Protein AF-A0A358STZ3-F1 (afdb_monomer_lite)

Foldseek 3Di:
DDPVVVVVVVVVVVVVVVVVVCVVCVPVVCVLVVVLVVVLCCCCPVVQVVDPPDPDRPSVVCVVVSVVVSVVSVVVVVVVVVVVVVVD

pLDDT: mean 78.56, std 9.86, range [53.5, 91.06]

Secondary structure (DSSP, 8-state):
--HHHHHHHHHHHHHHHHHHHHHH-HHHHHHHHHHHHHHHHIIIIIIHHH---TTS-HHHHHHHHHHHHHHHHHHHHHHHHHHHHTT-

Sequence (88 aa):
MTTLSYAAADSATMLRRNLRHMLRYPSMTLMLVGLPVIFLLLFVYVFGGAISSGSKSYVSYLLPGILLITVATGIAYVGFRLFLDMQS

Structure (mmCIF, N/CA/C/O backbone):
data_AF-A0A358STZ3-F1
#
_entry.id   AF-A0A358STZ3-F1
#
loop_
_atom_site.group_PDB
_atom_site.id
_atom_site.type_symbol
_atom_site.label_atom_id
_atom_site.label_alt_id
_atom_site.label_comp_id
_atom_site.label_asym_id
_atom_site.label_entity_id
_atom_site.label_seq_id
_atom_site.pdbx_PDB_ins_code
_atom_site.Cartn_x
_atom_site.Cartn_y
_atom_site.Cartn_z
_atom_site.occupancy
_atom_site.B_iso_or_equiv
_atom_site.auth_seq_id
_atom_site.auth_comp_id
_atom_site.auth_asym_id
_atom_site.auth_atom_id
_atom_site.pdbx_PDB_model_num
ATOM 1 N N . MET A 1 1 ? 19.968 18.521 -20.156 1.00 54.72 1 MET A N 1
ATOM 2 C CA . MET A 1 1 ? 18.976 17.443 -19.946 1.00 54.72 1 MET A CA 1
ATOM 3 C C . MET A 1 1 ? 19.508 16.577 -18.816 1.00 54.72 1 MET A C 1
ATOM 5 O O . MET A 1 1 ? 20.561 15.979 -18.981 1.00 54.72 1 MET A O 1
ATOM 9 N N . THR A 1 2 ? 18.917 16.674 -17.627 1.00 66.50 2 THR A N 1
ATOM 10 C CA . THR A 1 2 ? 19.505 16.209 -16.360 1.00 66.50 2 THR A CA 1
ATOM 11 C C . THR A 1 2 ? 19.334 14.697 -16.187 1.00 66.50 2 THR A C 1
ATOM 13 O O . THR A 1 2 ? 18.262 14.158 -16.413 1.00 66.50 2 THR A O 1
ATOM 16 N N . THR A 1 3 ? 20.373 13.988 -15.756 1.00 73.00 3 THR A N 1
ATOM 17 C CA . THR A 1 3 ? 20.367 12.532 -15.484 1.00 73.00 3 THR A CA 1
ATOM 18 C C . THR A 1 3 ? 19.211 12.067 -14.584 1.00 73.00 3 THR A C 1
ATOM 20 O O . THR A 1 3 ? 18.691 10.967 -14.763 1.00 73.00 3 THR A O 1
ATOM 23 N N . LEU A 1 4 ? 18.733 12.933 -13.684 1.00 76.50 4 LEU A N 1
ATOM 24 C CA . LEU A 1 4 ? 17.539 12.711 -12.860 1.00 76.50 4 LEU A CA 1
ATOM 25 C C . LEU A 1 4 ? 16.247 12.517 -13.672 1.00 76.50 4 LEU A C 1
ATOM 27 O O . LEU A 1 4 ? 15.403 11.721 -13.268 1.00 76.50 4 LEU A O 1
ATOM 31 N N . SER A 1 5 ? 16.080 13.197 -14.815 1.00 79.62 5 SER A N 1
ATOM 32 C CA . SER A 1 5 ? 14.878 13.029 -15.644 1.00 79.62 5 SER A CA 1
ATOM 33 C C . SER A 1 5 ? 14.824 11.644 -16.282 1.00 79.62 5 SER A C 1
ATOM 35 O O . SER A 1 5 ? 13.749 11.061 -16.392 1.00 79.62 5 SER A O 1
ATOM 37 N N . TYR A 1 6 ? 15.982 11.098 -16.662 1.00 83.31 6 TYR A N 1
ATOM 38 C CA . TYR A 1 6 ? 16.082 9.748 -17.212 1.00 83.31 6 TYR A CA 1
ATOM 39 C C . TYR A 1 6 ? 15.828 8.681 -16.146 1.00 83.31 6 TYR A C 1
ATOM 41 O O . TYR A 1 6 ? 15.022 7.785 -16.375 1.00 83.31 6 TYR A O 1
ATOM 49 N N . ALA A 1 7 ? 16.427 8.818 -14.958 1.00 85.50 7 ALA A N 1
ATOM 50 C CA . ALA A 1 7 ? 16.206 7.885 -13.852 1.00 85.50 7 ALA A CA 1
ATOM 51 C C . ALA A 1 7 ? 14.734 7.851 -13.397 1.00 85.5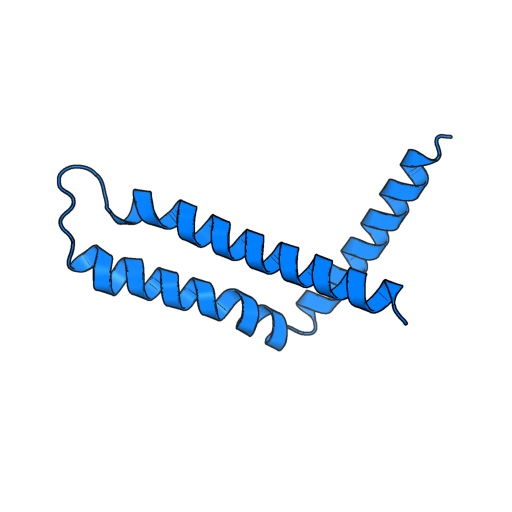0 7 ALA A C 1
ATOM 53 O O . ALA A 1 7 ? 14.184 6.779 -13.137 1.00 85.50 7 ALA A O 1
ATOM 54 N N . ALA A 1 8 ? 14.071 9.011 -13.346 1.00 88.19 8 ALA A N 1
ATOM 55 C CA . ALA A 1 8 ? 12.652 9.099 -13.012 1.00 88.19 8 ALA A CA 1
ATOM 56 C C . ALA A 1 8 ? 11.756 8.477 -14.099 1.00 88.19 8 ALA A C 1
ATOM 58 O O . ALA A 1 8 ? 10.830 7.731 -13.777 1.00 88.19 8 ALA A O 1
ATOM 59 N N . ALA A 1 9 ? 12.036 8.743 -15.380 1.00 88.62 9 ALA A N 1
ATOM 60 C CA . ALA A 1 9 ? 11.276 8.181 -16.497 1.00 88.62 9 ALA A CA 1
ATOM 61 C C . ALA A 1 9 ? 11.413 6.651 -16.593 1.00 88.62 9 ALA A C 1
ATOM 63 O O . ALA A 1 9 ? 10.426 5.952 -16.848 1.00 88.62 9 ALA A O 1
ATOM 64 N N . ASP A 1 10 ? 12.611 6.123 -16.344 1.00 86.56 10 ASP A N 1
ATOM 65 C CA . ASP A 1 10 ? 12.863 4.683 -16.351 1.00 86.56 10 ASP A CA 1
ATOM 66 C C . ASP A 1 10 ? 12.191 3.992 -15.153 1.00 86.56 10 ASP A C 1
ATOM 68 O O . ASP A 1 10 ? 11.424 3.041 -15.323 1.00 86.56 10 ASP A O 1
ATOM 72 N N . SER A 1 11 ? 12.330 4.565 -13.950 1.00 86.50 11 SER A N 1
ATOM 73 C CA . SER A 1 11 ? 11.640 4.084 -12.743 1.00 86.50 11 SER A CA 1
ATOM 74 C C . SER A 1 11 ? 10.118 4.057 -12.920 1.00 86.50 11 SER A C 1
ATOM 76 O O . SER A 1 11 ? 9.464 3.081 -12.552 1.00 86.50 11 SER A O 1
ATOM 78 N N . ALA A 1 12 ? 9.536 5.090 -13.540 1.00 89.19 12 ALA A N 1
ATOM 79 C CA . ALA A 1 12 ? 8.105 5.143 -13.834 1.00 89.19 12 ALA A CA 1
ATOM 80 C C . ALA A 1 12 ? 7.672 4.064 -14.844 1.00 89.19 12 ALA A C 1
ATOM 82 O O . ALA A 1 12 ? 6.593 3.475 -14.714 1.00 89.19 12 ALA A O 1
ATOM 83 N N . THR A 1 13 ? 8.517 3.763 -15.831 1.00 90.56 13 THR A N 1
ATOM 84 C CA . THR A 1 13 ? 8.259 2.717 -16.829 1.00 90.56 13 THR A CA 1
ATOM 85 C C . THR A 1 13 ? 8.313 1.324 -16.196 1.00 90.56 13 THR A C 1
ATOM 87 O O . THR A 1 13 ? 7.396 0.517 -16.392 1.00 90.56 13 THR A O 1
ATOM 90 N N . MET A 1 14 ? 9.325 1.061 -15.364 1.00 87.50 14 MET A N 1
ATOM 91 C CA . MET A 1 14 ? 9.453 -0.175 -14.587 1.00 87.50 14 MET A CA 1
ATOM 92 C C . MET A 1 14 ? 8.281 -0.360 -13.617 1.00 87.50 14 MET A C 1
ATOM 94 O O . MET A 1 14 ? 7.676 -1.436 -13.589 1.00 87.50 14 MET A O 1
ATOM 98 N N . LEU A 1 15 ? 7.891 0.698 -12.897 1.00 87.25 15 LEU A N 1
ATOM 99 C CA . LEU A 1 15 ? 6.728 0.710 -12.007 1.00 87.25 15 LEU A CA 1
ATOM 100 C C . LEU A 1 15 ? 5.447 0.346 -12.764 1.00 87.25 15 LEU A C 1
ATOM 102 O O . LEU A 1 15 ? 4.706 -0.541 -12.345 1.00 87.25 15 LEU A O 1
ATOM 106 N N . ARG A 1 16 ? 5.195 0.982 -13.914 1.00 88.75 16 ARG A N 1
ATOM 107 C CA . ARG A 1 16 ? 4.008 0.716 -14.739 1.00 88.75 16 ARG A CA 1
ATOM 108 C C . ARG A 1 16 ? 3.936 -0.743 -15.189 1.00 88.75 16 ARG A C 1
ATOM 110 O O . ARG A 1 16 ? 2.855 -1.338 -15.177 1.00 88.75 16 ARG A O 1
ATOM 117 N N . ARG A 1 17 ? 5.071 -1.326 -15.588 1.00 87.69 17 ARG A N 1
ATOM 118 C CA . ARG A 1 17 ? 5.157 -2.743 -15.968 1.00 87.69 17 ARG A CA 1
ATOM 119 C C . ARG A 1 17 ? 4.870 -3.653 -14.776 1.00 87.69 17 ARG A C 1
ATOM 121 O O . ARG A 1 17 ? 4.084 -4.590 -14.915 1.00 87.69 17 ARG A O 1
ATOM 128 N N . ASN A 1 18 ? 5.453 -3.345 -13.618 1.00 83.12 18 ASN A N 1
ATOM 129 C CA . ASN A 1 18 ? 5.276 -4.118 -12.393 1.00 83.12 18 ASN A CA 1
ATOM 130 C C . ASN A 1 18 ? 3.813 -4.090 -11.913 1.00 83.12 18 ASN A C 1
ATOM 132 O O . ASN A 1 18 ? 3.215 -5.144 -11.717 1.00 83.12 18 ASN A O 1
ATOM 136 N N . LEU A 1 19 ? 3.179 -2.912 -11.883 1.00 83.75 19 LEU A N 1
ATOM 137 C CA . LEU A 1 19 ? 1.756 -2.765 -11.552 1.00 83.75 19 LEU A CA 1
ATOM 138 C C . LEU A 1 19 ? 0.852 -3.569 -12.496 1.00 83.75 19 LEU A C 1
ATOM 140 O O . LEU A 1 19 ? -0.084 -4.229 -12.050 1.00 83.75 19 LEU A O 1
ATOM 144 N N . ARG A 1 20 ? 1.144 -3.587 -13.804 1.00 86.75 20 ARG A N 1
ATOM 145 C CA . ARG A 1 20 ? 0.399 -4.439 -14.747 1.00 86.75 20 ARG A CA 1
ATOM 146 C C . ARG A 1 20 ? 0.597 -5.933 -14.500 1.00 86.75 20 ARG A C 1
ATOM 148 O O . ARG A 1 20 ? -0.333 -6.696 -14.746 1.00 86.75 20 ARG A O 1
ATOM 155 N N . HIS A 1 21 ? 1.776 -6.360 -14.050 1.00 81.88 21 HIS A N 1
ATOM 156 C CA . HIS A 1 21 ? 1.998 -7.748 -13.637 1.00 81.88 21 HIS A CA 1
ATOM 157 C C . HIS A 1 21 ? 1.202 -8.088 -12.379 1.00 81.88 21 HIS A C 1
ATOM 159 O O . HIS A 1 21 ? 0.522 -9.110 -12.370 1.00 81.88 21 HIS A O 1
ATOM 165 N N . MET A 1 22 ? 1.199 -7.212 -11.371 1.00 77.88 22 MET A N 1
ATOM 166 C CA . MET A 1 22 ? 0.389 -7.399 -10.161 1.00 77.88 22 MET A CA 1
ATOM 167 C C . MET A 1 22 ? -1.104 -7.533 -10.492 1.00 77.88 22 MET A C 1
ATOM 169 O O . MET A 1 22 ? -1.771 -8.425 -9.981 1.00 77.88 22 MET A O 1
ATOM 173 N N . LEU A 1 23 ? -1.618 -6.716 -11.419 1.00 79.94 23 LEU A N 1
ATOM 174 C CA . LEU A 1 23 ? -3.014 -6.793 -11.869 1.00 79.94 23 LEU A CA 1
ATOM 175 C C . LEU A 1 23 ? -3.349 -8.085 -12.635 1.00 79.94 23 LEU A C 1
ATOM 177 O O . LEU A 1 23 ? -4.491 -8.533 -12.595 1.00 79.94 23 LEU A O 1
ATOM 181 N N . ARG A 1 24 ? -2.382 -8.687 -13.343 1.00 81.75 24 ARG A N 1
ATOM 182 C CA . ARG A 1 24 ? -2.575 -9.961 -14.066 1.00 81.75 24 ARG A CA 1
ATOM 183 C C . ARG A 1 24 ? -2.397 -11.201 -13.193 1.00 81.75 24 ARG A C 1
ATOM 185 O O . ARG A 1 24 ? -2.966 -12.234 -13.531 1.00 81.75 24 ARG A O 1
ATOM 192 N N . TYR A 1 25 ? -1.646 -11.107 -12.097 1.00 80.19 25 TYR A N 1
ATOM 193 C CA . TYR A 1 25 ? -1.414 -12.198 -11.145 1.00 80.19 25 TYR A CA 1
ATOM 194 C C . TYR A 1 25 ? -2.036 -11.872 -9.777 1.00 80.19 25 TYR A C 1
ATOM 196 O O . TYR A 1 25 ? -1.316 -11.688 -8.791 1.00 80.19 25 TYR A O 1
ATOM 204 N N . PRO A 1 26 ? -3.379 -11.813 -9.687 1.00 73.12 26 PRO A N 1
ATOM 205 C CA . PRO A 1 26 ? -4.064 -11.352 -8.486 1.00 73.12 26 PRO A CA 1
ATOM 206 C C . PRO A 1 26 ? -3.900 -12.301 -7.297 1.00 73.12 26 PRO A C 1
ATOM 208 O O . PRO A 1 26 ? -4.067 -11.861 -6.167 1.00 73.12 26 PRO A O 1
ATOM 211 N N . SER A 1 27 ? -3.556 -13.577 -7.504 1.00 78.56 27 SER A N 1
ATOM 212 C CA . SER A 1 27 ? -3.441 -14.564 -6.420 1.00 78.56 27 SER A CA 1
ATOM 213 C C . SER A 1 27 ? -2.428 -14.154 -5.347 1.00 78.56 27 SER A C 1
ATOM 215 O O . SER A 1 27 ? -2.723 -14.219 -4.155 1.00 78.56 27 SER A O 1
ATOM 217 N N . MET A 1 28 ? -1.255 -13.667 -5.758 1.00 71.75 28 MET A N 1
ATOM 218 C CA . MET A 1 28 ? -0.199 -13.271 -4.827 1.00 71.75 28 MET A CA 1
ATOM 219 C C . MET A 1 28 ? -0.530 -11.949 -4.123 1.00 71.75 28 MET A C 1
ATOM 221 O O . MET A 1 28 ? -0.278 -11.793 -2.930 1.00 71.75 28 MET A O 1
ATOM 225 N N . THR A 1 29 ? -1.145 -11.008 -4.842 1.00 76.06 29 THR A N 1
ATOM 226 C CA . THR A 1 29 ? -1.594 -9.729 -4.275 1.00 76.06 29 THR A CA 1
ATOM 227 C C . THR A 1 29 ? -2.752 -9.923 -3.294 1.00 76.06 29 THR A C 1
ATOM 229 O O . THR A 1 29 ? -2.758 -9.308 -2.231 1.00 76.06 29 THR A O 1
ATOM 232 N N . LEU A 1 30 ? -3.693 -10.820 -3.601 1.00 79.31 30 LEU A N 1
ATOM 233 C CA . LEU A 1 30 ? -4.814 -11.170 -2.727 1.00 79.31 30 LEU A CA 1
ATOM 234 C C . LEU A 1 30 ? -4.344 -11.808 -1.424 1.00 79.31 30 LEU A C 1
ATOM 236 O O . LEU A 1 30 ? -4.871 -11.470 -0.374 1.00 79.31 30 LEU A O 1
ATOM 240 N N . MET A 1 31 ? -3.343 -12.689 -1.465 1.00 79.38 31 MET A N 1
ATOM 241 C CA . MET A 1 31 ? -2.797 -13.291 -0.247 1.00 79.38 31 MET A CA 1
ATOM 242 C C . MET A 1 31 ? -2.089 -12.251 0.636 1.00 79.38 31 MET A C 1
ATOM 244 O O . MET A 1 31 ? -2.264 -12.252 1.853 1.00 79.38 31 MET A O 1
ATOM 248 N N . LEU A 1 32 ? -1.346 -11.323 0.021 1.00 78.12 32 LEU A N 1
ATOM 249 C CA . LEU A 1 32 ? -0.620 -10.263 0.727 1.00 78.12 32 LEU A CA 1
ATOM 250 C C . LEU A 1 32 ? -1.558 -9.251 1.406 1.00 78.12 32 LEU A C 1
ATOM 252 O O . LEU A 1 32 ? -1.296 -8.825 2.526 1.00 78.12 32 LEU A O 1
ATOM 256 N N . VAL A 1 33 ? -2.653 -8.872 0.740 1.00 79.25 33 VAL A N 1
ATOM 257 C CA . VAL A 1 33 ? -3.652 -7.927 1.274 1.00 79.25 33 VAL A CA 1
ATOM 258 C C . VAL A 1 33 ? -4.6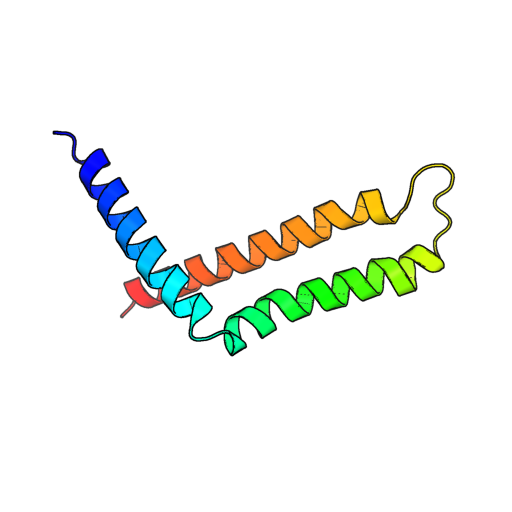99 -8.637 2.142 1.00 79.25 33 VAL A C 1
ATOM 260 O O . VAL A 1 33 ? -5.247 -8.048 3.069 1.00 79.25 33 VAL A O 1
ATOM 263 N N . GLY A 1 34 ? -4.964 -9.917 1.890 1.00 84.88 34 GLY A N 1
ATOM 264 C CA . GLY A 1 34 ? -5.979 -10.696 2.594 1.00 84.88 34 GLY A CA 1
ATOM 265 C C . GLY A 1 34 ? -5.687 -10.840 4.083 1.00 84.88 34 GLY A C 1
ATOM 266 O O . GLY A 1 34 ? -6.587 -10.662 4.897 1.00 84.88 34 GLY A O 1
ATOM 267 N N . LEU A 1 35 ? -4.426 -11.084 4.452 1.00 84.56 35 LEU A N 1
ATOM 268 C CA . LEU A 1 35 ? -4.018 -11.196 5.854 1.00 84.56 35 LEU A CA 1
ATOM 269 C C . LEU A 1 35 ? -4.345 -9.921 6.671 1.00 84.56 35 LEU A C 1
ATOM 271 O O . LEU A 1 35 ? -5.069 -10.034 7.663 1.00 84.56 35 LEU A O 1
ATOM 275 N N . PRO A 1 36 ? -3.902 -8.708 6.280 1.00 81.12 36 PRO A N 1
ATOM 276 C CA . PRO A 1 36 ? -4.264 -7.489 7.000 1.00 81.12 36 PRO A CA 1
ATOM 277 C C . PRO A 1 36 ? -5.763 -7.172 6.954 1.00 81.12 36 PRO A C 1
ATOM 279 O O . PRO A 1 36 ? -6.288 -6.643 7.931 1.00 81.12 36 PRO A O 1
ATOM 282 N N . VAL A 1 37 ? -6.477 -7.528 5.879 1.00 84.38 37 VAL A N 1
ATOM 283 C CA . VAL A 1 37 ? -7.943 -7.376 5.817 1.00 84.38 3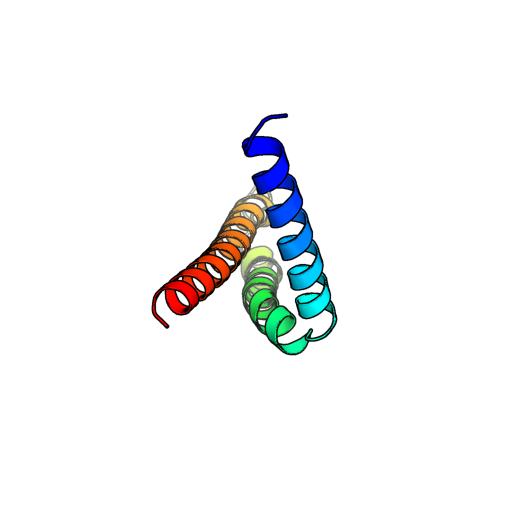7 VAL A CA 1
ATOM 284 C C . VAL A 1 37 ? -8.638 -8.273 6.842 1.00 84.38 37 VAL A C 1
ATOM 286 O O . VAL A 1 37 ? -9.534 -7.806 7.539 1.00 84.38 37 VAL A O 1
ATOM 289 N N . ILE A 1 38 ? -8.211 -9.529 6.993 1.00 86.56 38 ILE A N 1
ATOM 290 C CA . ILE A 1 38 ? -8.747 -10.441 8.014 1.00 86.56 38 ILE A CA 1
ATOM 291 C C . ILE A 1 38 ? -8.482 -9.885 9.416 1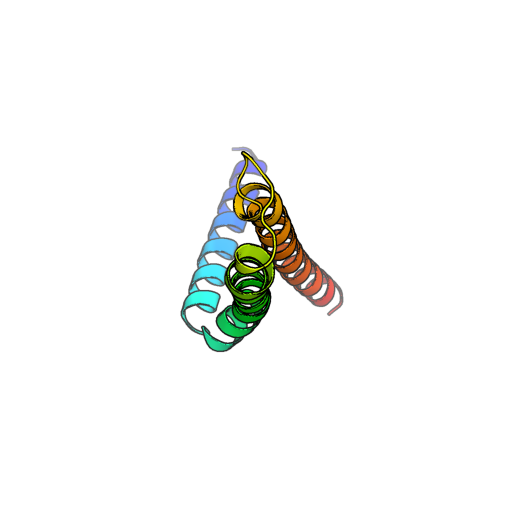.00 86.56 38 ILE A C 1
ATOM 293 O O . ILE A 1 38 ? -9.395 -9.861 10.239 1.00 86.56 38 ILE A O 1
ATOM 297 N N . PHE A 1 39 ? -7.272 -9.381 9.682 1.00 83.00 39 PHE A N 1
ATOM 298 C CA . PHE A 1 39 ? -6.970 -8.713 10.950 1.00 83.00 39 PHE A CA 1
ATOM 299 C C . PHE A 1 39 ? -7.851 -7.482 11.174 1.00 83.00 39 PHE A C 1
ATOM 301 O O . PHE A 1 39 ? -8.370 -7.308 12.272 1.00 83.00 39 PHE A O 1
ATOM 308 N N . LEU A 1 40 ? -8.077 -6.657 10.151 1.00 81.19 40 LEU A N 1
ATOM 309 C CA . LEU A 1 40 ? -8.964 -5.498 10.242 1.00 81.19 40 LEU A CA 1
ATOM 310 C C . LEU A 1 40 ? -10.398 -5.920 10.569 1.00 81.19 40 LEU A C 1
ATOM 312 O O . LEU A 1 40 ? -10.998 -5.357 11.480 1.00 81.19 40 LEU A O 1
ATOM 316 N N . LEU A 1 41 ? -10.932 -6.932 9.881 1.00 82.94 41 LEU A N 1
ATOM 317 C CA . LEU A 1 41 ? -12.261 -7.473 10.165 1.00 82.94 41 LEU A CA 1
ATOM 318 C C . LEU A 1 41 ? -12.343 -8.022 11.594 1.00 82.94 41 LEU A C 1
ATOM 320 O O . LEU A 1 41 ? -13.300 -7.735 12.306 1.00 82.94 41 LEU A O 1
ATOM 324 N N . LEU A 1 42 ? -11.322 -8.745 12.050 1.00 81.94 42 LEU A N 1
ATOM 325 C CA . LEU A 1 42 ? -11.250 -9.261 13.413 1.00 81.94 42 LEU A CA 1
ATOM 326 C C . LEU A 1 42 ? -11.220 -8.121 14.445 1.00 81.94 42 LEU A C 1
ATOM 328 O O . LEU A 1 42 ? -12.003 -8.120 15.391 1.00 81.94 42 LEU A O 1
ATOM 332 N N . PHE A 1 43 ? -10.394 -7.095 14.248 1.00 74.19 43 PHE A N 1
ATOM 333 C CA . PHE A 1 43 ? -10.316 -5.967 15.177 1.00 74.19 43 PHE A CA 1
ATOM 334 C C . PHE A 1 43 ? -11.556 -5.070 15.166 1.00 74.19 43 PHE A C 1
ATOM 336 O O . PHE A 1 43 ? -11.933 -4.569 16.221 1.00 74.19 43 PHE A O 1
ATOM 343 N N . VAL A 1 44 ? -12.218 -4.881 14.023 1.00 75.38 44 VAL A N 1
ATOM 344 C CA . VAL A 1 44 ? -13.442 -4.070 13.929 1.00 75.38 44 VAL A CA 1
ATOM 345 C C . VAL A 1 44 ? -14.656 -4.824 14.470 1.00 75.38 44 VAL A C 1
ATOM 347 O O . VAL A 1 44 ? -15.387 -4.277 15.291 1.00 75.38 44 VAL A O 1
ATOM 350 N N . TYR A 1 45 ? -14.873 -6.070 14.042 1.00 74.00 45 TYR A N 1
ATOM 351 C CA . TYR A 1 45 ? -16.095 -6.811 14.367 1.00 74.00 45 TYR A CA 1
ATOM 352 C C . TYR A 1 45 ? -15.997 -7.598 15.675 1.00 74.00 45 TYR A C 1
ATOM 354 O O . TYR A 1 45 ? -16.962 -7.615 16.434 1.00 74.00 45 TYR A O 1
ATOM 362 N N . VAL A 1 46 ? -14.853 -8.227 15.969 1.00 75.88 46 VAL A N 1
ATOM 363 C CA . VAL A 1 46 ? -14.690 -9.033 17.193 1.00 75.88 46 VAL A CA 1
ATOM 364 C C . VAL A 1 46 ? -14.301 -8.142 18.368 1.00 75.88 46 VAL A C 1
ATOM 366 O O . VAL A 1 46 ? -14.972 -8.147 19.396 1.00 75.88 46 VAL A O 1
ATOM 369 N N . PHE A 1 47 ? -13.249 -7.332 18.217 1.00 66.88 47 PHE A N 1
ATOM 370 C CA . PHE A 1 47 ? -12.773 -6.475 19.309 1.00 66.88 47 PHE A CA 1
ATOM 371 C C . PHE A 1 47 ? -13.496 -5.124 19.383 1.00 66.88 47 PHE A C 1
ATOM 373 O O . PHE A 1 47 ? -13.793 -4.659 20.479 1.00 66.88 47 PHE A O 1
ATOM 380 N N . GLY A 1 48 ? -13.849 -4.514 18.250 1.00 63.50 48 GLY A N 1
ATOM 381 C CA . GLY A 1 48 ? -14.568 -3.236 18.213 1.00 63.50 48 GLY A CA 1
ATOM 382 C C . GLY A 1 48 ? -16.015 -3.318 18.701 1.00 63.50 48 GLY A C 1
ATOM 383 O O . GLY A 1 48 ? -16.518 -2.338 19.240 1.00 63.50 48 GLY A O 1
ATOM 384 N N . GLY A 1 49 ? -16.661 -4.484 18.585 1.00 62.34 49 GLY A N 1
ATOM 385 C CA . GLY A 1 49 ? -17.974 -4.742 19.187 1.00 62.34 49 GLY A CA 1
ATOM 386 C C . GLY A 1 49 ? -17.923 -5.036 20.692 1.00 62.34 49 GLY A C 1
ATOM 387 O O . GLY A 1 49 ? -18.893 -4.774 21.398 1.00 62.34 49 GLY A O 1
ATOM 388 N N . ALA A 1 50 ? -16.796 -5.548 21.198 1.00 59.66 50 ALA A N 1
ATOM 389 C CA . ALA A 1 50 ? -16.613 -5.895 22.610 1.00 59.66 50 ALA A CA 1
ATOM 390 C C . ALA A 1 50 ? -16.033 -4.744 23.457 1.00 59.66 50 ALA A C 1
ATOM 392 O O . ALA A 1 50 ? -16.200 -4.727 24.676 1.00 59.66 50 ALA A O 1
ATOM 393 N N . ILE A 1 51 ? -15.349 -3.777 22.832 1.00 56.81 51 ILE A N 1
ATOM 394 C CA . ILE A 1 51 ? -14.651 -2.684 23.519 1.00 56.81 51 ILE A CA 1
ATOM 395 C C . ILE A 1 51 ? -15.445 -1.379 23.380 1.00 56.81 51 ILE A C 1
ATOM 397 O O . ILE A 1 51 ? -15.334 -0.641 22.404 1.00 56.81 51 ILE A O 1
ATOM 401 N N . SER A 1 52 ? -16.220 -1.063 24.417 1.00 53.50 52 SER A N 1
ATOM 402 C CA . SER A 1 52 ? -16.859 0.243 24.617 1.00 53.50 52 SER A CA 1
ATOM 403 C C . SER A 1 52 ? -15.811 1.288 25.037 1.00 53.50 52 SER A C 1
ATOM 405 O O . SER A 1 52 ? -15.640 1.578 26.223 1.00 53.50 52 SER A O 1
ATOM 407 N N . SER A 1 53 ? -15.083 1.878 24.087 1.00 53.75 53 SER A N 1
ATOM 408 C CA . SER A 1 53 ? -14.094 2.934 24.365 1.00 53.75 53 SER A CA 1
ATOM 409 C C . SER A 1 53 ? -14.722 4.326 24.565 1.00 53.75 53 SER A C 1
ATOM 411 O O . SER A 1 53 ? -14.288 5.299 23.955 1.00 53.75 53 SER A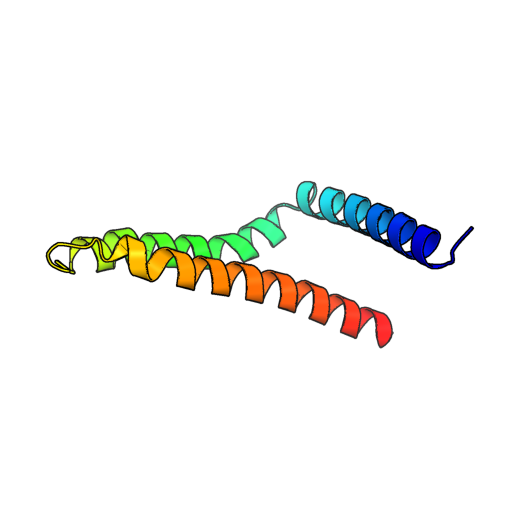 O 1
ATOM 413 N N . GLY A 1 54 ? -15.746 4.462 25.411 1.00 61.53 54 GLY A N 1
ATOM 414 C CA . GLY A 1 54 ? -16.344 5.767 25.737 1.00 61.53 54 GLY A CA 1
ATOM 415 C C . GLY A 1 54 ? -16.684 6.632 24.504 1.00 61.53 54 GLY A C 1
ATOM 416 O O . GLY A 1 54 ? -17.200 6.135 23.508 1.00 61.53 54 GLY A O 1
ATOM 417 N N . SER A 1 55 ? -16.392 7.938 24.554 1.00 54.75 55 SER A N 1
ATOM 418 C CA . SER A 1 55 ? -16.786 8.941 23.542 1.00 54.75 55 SER A CA 1
ATOM 419 C C . SER A 1 55 ? -16.005 8.917 22.216 1.00 54.75 55 SER A C 1
ATOM 421 O O . SER A 1 55 ? -16.317 9.704 21.321 1.00 54.75 55 SER A O 1
ATOM 423 N N . LYS A 1 56 ? -15.001 8.043 22.049 1.00 58.28 56 LYS A N 1
ATOM 424 C CA . LYS A 1 56 ? -14.224 7.914 20.802 1.00 58.28 56 LYS A CA 1
ATOM 425 C C . LYS A 1 56 ? -14.221 6.468 20.337 1.00 58.28 56 LYS A C 1
ATOM 427 O O . LYS A 1 56 ? -13.874 5.588 21.107 1.00 58.28 56 LYS A O 1
ATOM 432 N N . SER A 1 57 ? -14.561 6.223 19.075 1.00 64.38 57 SER A N 1
ATOM 433 C CA . SER A 1 57 ? -14.615 4.873 18.504 1.00 64.38 57 SER A CA 1
ATOM 434 C C . SER A 1 57 ? -13.240 4.185 18.526 1.00 64.38 57 SER A C 1
ATOM 436 O O . SER A 1 57 ? -12.282 4.693 17.942 1.00 64.38 57 SER A O 1
ATOM 438 N N . TYR A 1 58 ? -13.146 3.013 19.166 1.00 63.88 58 TYR A N 1
ATOM 439 C CA . TYR A 1 58 ? -11.960 2.140 19.212 1.00 63.88 58 TYR A CA 1
ATOM 440 C C . TYR A 1 58 ? -11.405 1.851 17.808 1.00 63.88 58 TYR A C 1
ATOM 442 O O . TYR A 1 58 ? -10.194 1.817 17.583 1.00 63.88 58 TYR A O 1
ATOM 450 N N . VAL A 1 59 ? -12.308 1.756 16.829 1.00 65.94 59 VAL A N 1
ATOM 451 C CA . VAL A 1 59 ? -11.994 1.554 15.412 1.00 65.94 59 VAL A CA 1
ATOM 452 C C . VAL A 1 59 ? -11.133 2.690 14.855 1.00 65.94 59 VAL A C 1
ATOM 454 O O . VAL A 1 59 ? -10.201 2.430 14.099 1.00 65.94 59 VAL A O 1
ATOM 457 N N . SER A 1 60 ? -11.379 3.940 15.259 1.00 67.50 60 SER A N 1
ATOM 458 C CA . SER A 1 60 ? -10.635 5.112 14.775 1.00 67.50 60 SER A CA 1
ATOM 459 C C . SER A 1 60 ? -9.182 5.151 15.258 1.00 67.50 60 SER A C 1
ATOM 461 O O . SER A 1 60 ? -8.347 5.772 14.607 1.00 67.50 60 SER A O 1
ATOM 463 N N . TYR A 1 61 ? -8.868 4.489 16.375 1.00 74.69 61 TYR A N 1
ATOM 464 C CA . TYR A 1 61 ? -7.497 4.381 16.881 1.00 74.69 61 TYR A CA 1
ATOM 465 C C . TYR A 1 61 ? -6.712 3.259 16.186 1.00 74.69 61 TYR A C 1
ATOM 467 O O . TYR A 1 61 ? -5.523 3.400 15.912 1.00 74.69 61 TYR A O 1
ATOM 475 N N . LEU A 1 62 ? -7.384 2.153 15.864 1.00 74.12 62 LEU A N 1
ATOM 476 C CA . LEU A 1 62 ? -6.745 0.925 15.388 1.00 74.12 62 LEU A CA 1
ATOM 477 C C . LEU A 1 62 ? -6.553 0.899 13.859 1.00 74.12 62 LEU A C 1
ATOM 479 O O . LEU A 1 62 ? -5.540 0.399 13.365 1.00 74.12 62 LEU A O 1
ATOM 483 N N . LEU A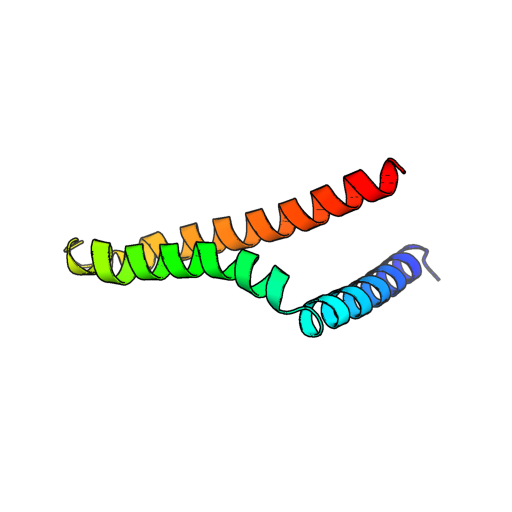 1 63 ? -7.481 1.514 13.114 1.00 75.31 63 LEU A N 1
ATOM 484 C CA . LEU A 1 63 ? -7.427 1.668 11.653 1.00 75.31 63 LEU A CA 1
ATOM 485 C C . LEU A 1 63 ? -6.065 2.149 11.119 1.00 75.31 63 LEU A C 1
ATOM 487 O O . LEU A 1 63 ? -5.493 1.460 10.272 1.00 75.31 63 LEU A O 1
ATOM 491 N N . PRO A 1 64 ? -5.509 3.286 11.587 1.00 78.56 64 PRO A N 1
ATOM 492 C CA . PRO A 1 64 ? -4.246 3.790 11.055 1.00 78.56 64 PRO A CA 1
ATOM 493 C C . PRO A 1 64 ? -3.067 2.846 11.331 1.00 78.56 64 PRO A C 1
ATOM 495 O O . PRO A 1 64 ? -2.189 2.725 10.481 1.00 78.56 64 PRO A O 1
ATOM 498 N N . GLY A 1 65 ? -3.061 2.129 12.461 1.00 82.50 65 GLY A N 1
ATOM 499 C CA . GLY A 1 65 ? -2.000 1.173 12.793 1.00 82.50 65 GLY A CA 1
ATOM 500 C C . GLY A 1 65 ? -1.963 -0.028 11.845 1.00 82.50 65 GLY A C 1
ATOM 501 O O . GLY A 1 65 ? -0.904 -0.381 11.328 1.00 82.50 65 GLY A O 1
ATOM 502 N N . ILE A 1 66 ? -3.126 -0.618 11.549 1.00 80.56 66 ILE A N 1
ATOM 503 C CA . ILE A 1 66 ? -3.218 -1.743 10.604 1.00 80.56 66 ILE A CA 1
ATOM 504 C C . ILE A 1 66 ? -2.870 -1.295 9.182 1.00 80.56 66 ILE A C 1
ATOM 506 O O . ILE A 1 66 ? -2.155 -2.008 8.474 1.00 80.56 66 ILE A O 1
ATOM 510 N N . LEU A 1 67 ? -3.327 -0.112 8.759 1.00 80.62 67 LEU A N 1
ATOM 511 C CA . LEU A 1 67 ? -2.960 0.441 7.453 1.00 80.62 67 LEU A CA 1
ATOM 512 C C . LEU A 1 67 ? -1.445 0.632 7.334 1.00 80.62 67 LEU A C 1
ATOM 514 O O . LEU A 1 67 ? -0.860 0.267 6.315 1.00 80.62 67 LEU A O 1
ATOM 518 N N . LEU A 1 68 ? -0.801 1.133 8.390 1.00 87.25 68 LEU A N 1
ATOM 519 C CA . LEU A 1 68 ? 0.643 1.341 8.417 1.00 87.25 68 LEU A CA 1
ATOM 520 C C . LEU A 1 68 ? 1.406 0.017 8.310 1.00 87.25 68 LEU A C 1
ATOM 522 O O . LEU A 1 68 ? 2.318 -0.086 7.492 1.00 87.25 68 LEU A O 1
ATOM 526 N N . ILE A 1 69 ? 0.994 -1.015 9.056 1.00 85.06 69 ILE A N 1
ATOM 527 C CA . ILE A 1 69 ? 1.574 -2.364 8.952 1.00 85.06 69 ILE A CA 1
ATOM 528 C C . ILE A 1 69 ? 1.406 -2.910 7.532 1.00 85.06 69 ILE A C 1
ATOM 530 O O . ILE A 1 69 ? 2.374 -3.376 6.941 1.00 85.06 69 ILE A O 1
ATOM 534 N N . THR A 1 70 ? 0.212 -2.787 6.952 1.00 84.56 70 THR A N 1
ATOM 535 C CA . THR A 1 70 ? -0.087 -3.272 5.594 1.00 84.56 70 THR A CA 1
ATOM 536 C C . THR A 1 70 ? 0.844 -2.651 4.553 1.00 84.56 70 THR A C 1
ATOM 538 O O . THR A 1 70 ? 1.433 -3.354 3.730 1.00 84.56 70 THR A O 1
ATOM 541 N N . VAL A 1 71 ? 1.012 -1.327 4.608 1.00 85.88 71 VAL A N 1
ATOM 542 C CA . VAL A 1 71 ? 1.901 -0.592 3.701 1.00 85.88 71 VAL A CA 1
ATOM 543 C C . VAL A 1 71 ? 3.360 -0.978 3.944 1.00 85.88 71 VAL A C 1
ATOM 545 O O . VAL A 1 71 ? 4.082 -1.257 2.987 1.00 85.88 71 VAL A O 1
ATOM 548 N N . ALA A 1 72 ? 3.788 -1.060 5.206 1.00 88.06 72 ALA A N 1
ATOM 549 C CA . ALA A 1 72 ? 5.152 -1.434 5.567 1.00 88.06 72 ALA A CA 1
ATOM 550 C C . ALA A 1 72 ? 5.516 -2.840 5.064 1.00 88.06 72 ALA A C 1
ATOM 552 O O . ALA A 1 72 ? 6.583 -3.022 4.478 1.00 88.06 72 ALA A O 1
ATOM 553 N N . THR A 1 73 ? 4.620 -3.821 5.215 1.00 84.62 73 THR A N 1
ATOM 554 C CA . THR A 1 73 ? 4.829 -5.183 4.703 1.00 84.62 73 THR A CA 1
ATOM 555 C C . THR A 1 73 ? 4.922 -5.202 3.175 1.00 84.62 73 THR A C 1
ATOM 557 O O . THR A 1 73 ? 5.777 -5.893 2.621 1.00 84.62 73 THR A O 1
ATOM 560 N N . GLY A 1 74 ? 4.103 -4.404 2.481 1.00 84.56 74 GLY A N 1
ATOM 561 C CA . GLY A 1 74 ? 4.175 -4.262 1.025 1.00 84.56 74 GLY A CA 1
ATOM 562 C C . GLY A 1 74 ? 5.512 -3.688 0.542 1.00 84.56 74 GLY A C 1
ATOM 563 O O . GLY A 1 74 ? 6.115 -4.227 -0.386 1.00 84.56 74 GLY A O 1
ATOM 564 N N . ILE A 1 75 ? 6.011 -2.637 1.200 1.00 87.69 75 ILE A N 1
ATOM 565 C CA . ILE A 1 75 ? 7.309 -2.022 0.875 1.00 87.69 75 ILE A CA 1
ATOM 566 C C . ILE A 1 75 ? 8.456 -3.000 1.157 1.00 87.69 75 ILE A C 1
ATOM 568 O O . ILE A 1 75 ? 9.337 -3.172 0.314 1.00 87.69 75 ILE A O 1
ATOM 572 N N . ALA A 1 76 ? 8.424 -3.683 2.306 1.00 88.06 76 ALA A N 1
ATOM 573 C CA . ALA A 1 76 ? 9.428 -4.677 2.675 1.00 88.06 76 ALA A CA 1
ATOM 574 C C . ALA A 1 76 ? 9.531 -5.803 1.634 1.00 88.06 76 ALA A C 1
ATOM 576 O O . ALA A 1 76 ? 10.633 -6.217 1.281 1.00 88.06 76 ALA A O 1
ATOM 577 N N . TYR A 1 77 ? 8.400 -6.252 1.083 1.00 84.94 77 TYR A N 1
ATOM 578 C CA . TYR A 1 77 ? 8.375 -7.273 0.038 1.00 84.94 77 TYR A CA 1
ATOM 579 C C . TYR A 1 77 ? 9.082 -6.831 -1.252 1.00 84.94 77 TYR A C 1
ATOM 581 O O . TYR A 1 77 ? 9.853 -7.595 -1.837 1.00 84.94 77 TYR A O 1
ATOM 589 N N . VAL A 1 78 ? 8.845 -5.592 -1.694 1.00 84.88 78 VAL A N 1
ATOM 590 C CA . VAL A 1 78 ? 9.519 -5.026 -2.874 1.00 84.88 78 VAL A CA 1
ATOM 591 C C . VAL A 1 78 ? 11.018 -4.880 -2.614 1.00 84.88 78 VAL A C 1
ATOM 593 O O . VAL A 1 78 ? 11.816 -5.273 -3.462 1.00 84.88 78 VAL A O 1
ATOM 596 N N . GLY A 1 79 ? 11.406 -4.394 -1.432 1.00 86.75 79 GLY A N 1
ATOM 597 C CA . GLY A 1 79 ? 12.812 -4.290 -1.032 1.00 86.75 79 GLY A CA 1
ATOM 598 C C . GLY A 1 79 ? 13.519 -5.646 -1.004 1.00 86.75 79 GLY A C 1
ATOM 599 O O . GLY A 1 79 ? 14.611 -5.785 -1.548 1.00 86.75 79 GLY A O 1
ATOM 600 N N . PHE A 1 80 ? 12.865 -6.670 -0.453 1.00 87.88 80 PHE A N 1
ATOM 601 C CA . PHE A 1 80 ? 13.382 -8.037 -0.450 1.00 87.88 80 PHE A CA 1
ATOM 602 C C . PHE A 1 80 ? 13.576 -8.585 -1.870 1.00 87.88 80 PHE A C 1
ATOM 604 O O . PHE A 1 80 ? 14.605 -9.186 -2.164 1.00 87.88 80 PHE A O 1
ATOM 611 N N . ARG A 1 81 ? 12.628 -8.332 -2.783 1.00 84.06 81 ARG A N 1
ATOM 612 C CA . ARG A 1 81 ? 12.768 -8.731 -4.191 1.00 84.06 81 ARG A CA 1
ATOM 613 C C . ARG A 1 81 ? 13.929 -8.036 -4.897 1.00 84.06 81 ARG A C 1
ATOM 615 O O . ARG A 1 81 ? 14.634 -8.696 -5.647 1.00 84.06 81 ARG A O 1
ATOM 622 N N . LEU A 1 82 ? 14.128 -6.742 -4.651 1.00 87.12 82 LEU A N 1
ATOM 623 C CA . LEU A 1 82 ? 15.264 -5.999 -5.205 1.00 87.12 82 LEU A CA 1
ATOM 624 C C . LEU A 1 82 ? 16.597 -6.528 -4.667 1.00 87.12 82 LEU A C 1
ATOM 626 O O . LEU A 1 82 ? 17.543 -6.693 -5.425 1.00 87.12 82 LEU A O 1
ATOM 630 N N . PHE A 1 83 ? 16.663 -6.840 -3.372 1.00 90.75 83 PHE A N 1
ATOM 631 C CA . PHE A 1 83 ? 17.859 -7.418 -2.761 1.00 90.75 83 PHE A CA 1
ATOM 632 C C . PHE A 1 83 ? 18.241 -8.767 -3.377 1.00 90.75 83 PHE A C 1
ATOM 634 O O . PHE A 1 83 ? 19.423 -9.017 -3.600 1.00 90.75 83 PHE A O 1
ATOM 641 N N . LEU A 1 84 ? 17.254 -9.623 -3.661 1.00 91.06 84 LEU A N 1
ATOM 642 C CA . LEU A 1 84 ? 17.490 -10.896 -4.343 1.00 91.06 84 LEU A CA 1
ATOM 643 C C . LEU A 1 84 ? 17.963 -10.699 -5.790 1.00 91.06 84 LEU A C 1
ATOM 645 O O . LEU A 1 84 ? 18.863 -11.410 -6.219 1.00 91.06 84 LEU A O 1
ATOM 649 N N . ASP A 1 85 ? 17.396 -9.728 -6.510 1.00 84.94 85 ASP A N 1
ATOM 650 C CA . ASP A 1 85 ? 17.769 -9.393 -7.895 1.00 84.94 85 ASP A CA 1
ATOM 651 C C . ASP A 1 85 ? 19.214 -8.875 -8.004 1.00 84.94 85 ASP A C 1
ATOM 653 O O . ASP A 1 85 ? 19.923 -9.188 -8.949 1.00 84.94 85 ASP A O 1
ATOM 657 N N . MET A 1 86 ? 19.692 -8.134 -7.000 1.00 88.25 86 MET A N 1
ATOM 658 C CA . MET A 1 86 ? 21.080 -7.655 -6.952 1.00 88.25 86 MET A CA 1
ATOM 659 C C . MET A 1 86 ? 22.113 -8.746 -6.633 1.00 88.25 86 MET A C 1
ATOM 661 O O . MET A 1 86 ? 23.312 -8.503 -6.765 1.00 88.25 86 MET A O 1
ATOM 665 N N . GLN A 1 87 ? 21.672 -9.896 -6.123 1.00 82.81 87 GLN A N 1
ATOM 666 C CA . GLN A 1 87 ? 22.546 -10.971 -5.649 1.00 82.81 87 GLN A CA 1
ATOM 667 C C . GLN A 1 87 ? 22.760 -12.082 -6.681 1.00 82.81 87 GLN A C 1
ATOM 669 O O . GLN A 1 87 ? 23.694 -12.868 -6.524 1.00 82.81 87 GLN A O 1
ATOM 674 N N . SER A 1 88 ? 21.884 -12.165 -7.685 1.00 64.06 88 SER A N 1
ATOM 675 C CA . SER A 1 88 ? 21.987 -13.077 -8.830 1.00 64.06 88 SER A CA 1
ATOM 676 C C . SER A 1 88 ? 22.845 -12.496 -9.943 1.00 64.06 88 SER A C 1
ATOM 678 O O . SER A 1 88 ? 23.608 -13.278 -10.548 1.00 64.06 88 SER A O 1
#

Radius of gyration: 18.67 Å; chains: 1; bounding box: 40×32×46 Å